Protein AF-A0A7W9C3V3-F1 (afdb_monomer)

Structure (mmCIF, N/CA/C/O backbone):
data_AF-A0A7W9C3V3-F1
#
_entry.id   AF-A0A7W9C3V3-F1
#
loop_
_atom_site.group_PDB
_atom_site.id
_atom_site.type_symbol
_atom_site.label_atom_id
_atom_site.label_alt_id
_atom_site.label_comp_id
_atom_site.label_asym_id
_atom_site.label_entity_id
_atom_site.label_seq_id
_atom_site.pdbx_PDB_ins_code
_atom_site.Cartn_x
_atom_site.Cartn_y
_atom_site.Cartn_z
_atom_site.occupancy
_atom_site.B_iso_or_equiv
_atom_site.auth_seq_id
_atom_site.auth_comp_id
_atom_site.auth_asym_id
_atom_site.auth_atom_id
_atom_site.pdbx_PDB_model_num
ATOM 1 N N . MET A 1 1 ? 2.857 8.207 9.743 1.00 80.19 1 MET A N 1
ATOM 2 C CA . MET A 1 1 ? 2.480 8.205 8.307 1.00 80.19 1 MET A CA 1
ATOM 3 C C . MET A 1 1 ? 0.961 8.125 8.217 1.00 80.19 1 MET A C 1
ATOM 5 O O . MET A 1 1 ? 0.384 7.505 9.095 1.00 80.19 1 MET A O 1
ATOM 9 N N . LYS A 1 2 ? 0.311 8.767 7.235 1.00 85.88 2 LYS A N 1
ATOM 10 C CA . LYS A 1 2 ? -1.153 8.674 7.065 1.00 85.88 2 LYS A CA 1
ATOM 11 C C . LYS A 1 2 ? -1.500 7.511 6.121 1.00 85.88 2 LYS A C 1
ATOM 13 O O . LYS A 1 2 ? -0.807 7.407 5.107 1.00 85.88 2 LYS A O 1
ATOM 18 N N . PRO A 1 3 ? -2.573 6.734 6.374 1.00 85.50 3 PRO A N 1
ATOM 19 C CA . PRO A 1 3 ? -3.036 5.678 5.464 1.00 85.50 3 PRO A CA 1
ATOM 20 C C . PRO A 1 3 ? -3.232 6.182 4.028 1.00 85.50 3 PRO A C 1
ATOM 22 O O . PRO A 1 3 ? -2.761 5.577 3.075 1.00 85.50 3 PRO A O 1
ATOM 25 N N . SER A 1 4 ? -3.787 7.387 3.867 1.00 86.88 4 SER A N 1
ATOM 26 C CA . SER A 1 4 ? -4.005 8.016 2.556 1.00 86.88 4 SER A CA 1
ATOM 27 C C . SER A 1 4 ? -2.734 8.332 1.758 1.00 86.88 4 SER A C 1
ATOM 29 O O . SER A 1 4 ? -2.814 8.578 0.561 1.00 86.88 4 SER A O 1
ATOM 31 N N . LYS A 1 5 ? -1.555 8.357 2.395 1.00 90.00 5 LYS A N 1
ATOM 32 C CA . LYS A 1 5 ? -0.262 8.581 1.723 1.00 90.00 5 LYS A CA 1
ATOM 33 C C . LYS A 1 5 ? 0.541 7.293 1.541 1.00 90.00 5 LYS A C 1
ATOM 35 O O . LYS A 1 5 ? 1.669 7.370 1.066 1.00 90.00 5 LYS A O 1
ATOM 40 N N . PHE A 1 6 ? 0.001 6.145 1.947 1.00 90.62 6 PHE A N 1
ATOM 41 C CA . PHE A 1 6 ? 0.727 4.880 1.956 1.00 90.62 6 PHE A CA 1
ATOM 42 C C . PHE A 1 6 ? 1.114 4.427 0.544 1.00 90.62 6 PHE A C 1
ATOM 44 O O . PHE A 1 6 ? 2.297 4.230 0.295 1.00 90.62 6 PHE A O 1
ATOM 51 N N . ILE A 1 7 ? 0.155 4.368 -0.387 1.00 88.25 7 ILE A N 1
ATOM 52 C CA . ILE A 1 7 ? 0.385 3.984 -1.793 1.00 88.25 7 ILE A CA 1
ATOM 53 C C . ILE A 1 7 ? 1.477 4.866 -2.408 1.00 88.25 7 ILE A C 1
ATOM 55 O O . ILE A 1 7 ? 2.547 4.381 -2.764 1.00 88.25 7 ILE A O 1
ATOM 59 N N . ALA A 1 8 ? 1.285 6.188 -2.377 1.00 89.56 8 ALA A N 1
ATOM 60 C CA . ALA A 1 8 ? 2.260 7.143 -2.902 1.00 89.56 8 ALA A CA 1
ATOM 61 C C . ALA A 1 8 ? 3.646 7.046 -2.228 1.00 89.56 8 ALA A C 1
ATOM 63 O O . ALA A 1 8 ? 4.662 7.390 -2.833 1.00 89.56 8 ALA A O 1
ATOM 64 N N . HIS A 1 9 ? 3.714 6.627 -0.961 1.00 91.12 9 HIS A N 1
ATOM 65 C CA . HIS A 1 9 ? 4.981 6.378 -0.277 1.00 91.12 9 HIS A CA 1
ATOM 66 C C . HIS A 1 9 ? 5.661 5.107 -0.797 1.00 91.12 9 HIS A C 1
ATOM 68 O O . HIS A 1 9 ? 6.862 5.144 -1.074 1.00 91.12 9 HIS A O 1
ATOM 74 N N . GLN A 1 10 ? 4.914 4.010 -0.950 1.00 88.25 10 GLN A N 1
ATOM 75 C CA . GLN A 1 10 ? 5.461 2.747 -1.445 1.00 88.25 10 GLN A CA 1
ATOM 76 C C . GLN A 1 10 ? 5.907 2.862 -2.896 1.00 88.25 10 GLN A C 1
ATOM 78 O O . GLN A 1 10 ? 7.024 2.460 -3.201 1.00 88.25 10 GLN A O 1
ATOM 83 N N . GLU A 1 11 ? 5.138 3.523 -3.758 1.00 89.00 11 GLU A N 1
ATOM 84 C CA . GLU A 1 11 ? 5.528 3.728 -5.156 1.00 89.00 11 GLU A CA 1
ATOM 85 C C . GLU A 1 11 ? 6.847 4.503 -5.279 1.00 89.00 11 GLU A C 1
ATOM 87 O O . GLU A 1 11 ? 7.742 4.137 -6.041 1.00 89.00 11 GLU A O 1
ATOM 92 N N . ARG A 1 12 ? 7.039 5.541 -4.449 1.00 89.62 12 ARG A N 1
ATOM 93 C CA . ARG A 1 12 ? 8.310 6.285 -4.387 1.00 89.62 12 ARG A CA 1
ATOM 94 C C . ARG A 1 12 ? 9.463 5.434 -3.863 1.00 89.62 12 ARG A C 1
ATOM 96 O O . ARG A 1 12 ? 10.586 5.566 -4.348 1.00 89.62 12 ARG A O 1
ATOM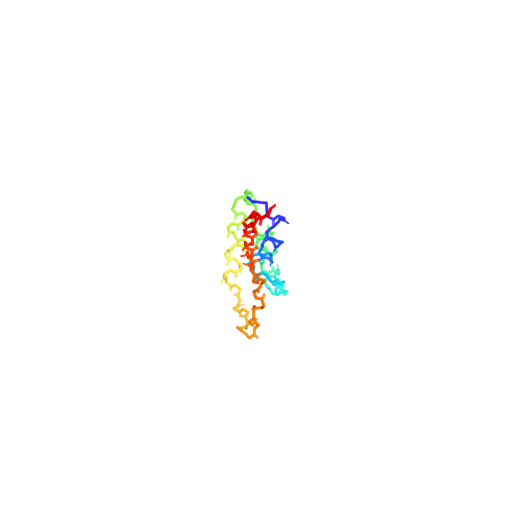 103 N N . ARG A 1 13 ? 9.209 4.598 -2.853 1.00 87.31 13 ARG A N 1
ATOM 104 C CA . ARG A 1 13 ? 10.218 3.721 -2.242 1.00 87.31 13 ARG A CA 1
ATOM 105 C C . ARG A 1 13 ? 10.646 2.611 -3.205 1.00 87.31 13 ARG A C 1
ATOM 107 O O . ARG A 1 13 ? 11.839 2.330 -3.315 1.00 87.31 13 ARG A O 1
ATOM 114 N N . LEU A 1 14 ? 9.682 2.014 -3.900 1.00 83.75 14 LEU A N 1
ATOM 115 C CA . LEU A 1 14 ? 9.877 0.939 -4.870 1.00 83.75 14 LEU A CA 1
ATOM 116 C C . LEU A 1 14 ? 10.349 1.461 -6.233 1.00 83.75 14 LEU A C 1
ATOM 118 O O . LEU A 1 14 ? 10.962 0.707 -6.984 1.00 83.75 14 LEU A O 1
ATOM 122 N N . LYS A 1 15 ? 10.143 2.756 -6.516 1.00 87.88 15 LYS A N 1
ATOM 123 C CA . LYS A 1 15 ? 10.395 3.404 -7.817 1.00 87.88 15 LYS A CA 1
ATOM 124 C C . LYS A 1 15 ? 9.609 2.757 -8.963 1.00 87.88 15 LYS A C 1
ATOM 126 O O . LYS A 1 15 ? 10.052 2.791 -10.106 1.00 87.88 15 LYS A O 1
ATOM 131 N N . ARG A 1 16 ? 8.454 2.180 -8.643 1.00 87.00 16 ARG A N 1
ATOM 132 C CA . ARG A 1 16 ? 7.481 1.626 -9.586 1.00 87.00 16 ARG A CA 1
ATOM 133 C C . ARG A 1 16 ? 6.076 1.881 -9.059 1.00 87.00 16 ARG A C 1
ATOM 135 O O . ARG A 1 16 ? 5.911 2.066 -7.854 1.00 87.00 16 ARG A O 1
ATOM 142 N N . ALA A 1 17 ? 5.095 1.870 -9.952 1.00 87.00 17 ALA A N 1
ATOM 143 C CA . ALA A 1 17 ? 3.702 1.789 -9.539 1.00 87.00 17 ALA A CA 1
ATOM 144 C C . ALA A 1 17 ? 3.452 0.437 -8.849 1.00 87.00 17 ALA A C 1
ATOM 146 O O . ALA A 1 17 ? 4.075 -0.573 -9.207 1.00 87.00 17 ALA A O 1
ATOM 147 N N . LEU A 1 18 ? 2.577 0.442 -7.846 1.00 85.19 18 LEU A N 1
ATOM 148 C CA . LEU A 1 18 ? 2.016 -0.799 -7.318 1.00 85.19 18 LEU A CA 1
ATOM 149 C C . LEU A 1 18 ? 1.136 -1.429 -8.404 1.00 85.19 18 LEU A C 1
ATOM 151 O O . LEU A 1 18 ? 0.499 -0.697 -9.167 1.00 85.19 18 LEU A O 1
ATOM 155 N N . SER A 1 19 ? 1.128 -2.758 -8.496 1.00 87.06 19 SER A N 1
ATOM 156 C CA . SER A 1 19 ? 0.183 -3.459 -9.366 1.00 87.06 19 SER A CA 1
ATOM 157 C C . SER A 1 19 ? -1.247 -3.233 -8.879 1.00 87.06 19 SER A C 1
ATOM 159 O O . SER A 1 19 ? -1.469 -2.825 -7.735 1.00 87.06 19 SER A O 1
ATOM 161 N N . ASP A 1 20 ? -2.223 -3.489 -9.746 1.00 87.06 20 ASP A N 1
ATOM 162 C CA . ASP A 1 20 ? -3.629 -3.367 -9.363 1.00 87.06 20 ASP A CA 1
ATOM 163 C C . ASP A 1 20 ? -3.967 -4.332 -8.208 1.00 87.06 20 ASP A C 1
ATOM 165 O O . ASP A 1 20 ? -4.583 -3.902 -7.238 1.00 87.06 20 ASP A O 1
ATOM 169 N N . ASP A 1 21 ? -3.413 -5.553 -8.206 1.00 85.00 21 ASP A N 1
ATOM 170 C CA . ASP A 1 21 ? -3.562 -6.513 -7.097 1.00 85.00 21 ASP A CA 1
ATOM 171 C C . ASP A 1 21 ? -2.978 -5.988 -5.769 1.00 85.00 21 ASP A C 1
ATOM 173 O O . ASP A 1 21 ? -3.604 -6.093 -4.712 1.00 85.00 21 ASP A O 1
ATOM 177 N N . GLU A 1 22 ? -1.781 -5.386 -5.801 1.00 86.44 22 GLU A N 1
ATOM 178 C CA . GLU A 1 22 ? -1.153 -4.788 -4.613 1.00 86.44 22 GLU A CA 1
ATOM 179 C C . GLU A 1 22 ? -1.963 -3.590 -4.096 1.00 86.44 22 GLU A C 1
ATOM 181 O O . GLU A 1 22 ? -2.060 -3.366 -2.886 1.00 86.44 22 GLU A O 1
ATOM 186 N N . ARG A 1 23 ? -2.528 -2.788 -5.007 1.00 87.75 23 ARG A N 1
ATOM 187 C CA . ARG A 1 23 ? -3.360 -1.632 -4.654 1.00 87.75 23 ARG A CA 1
ATOM 188 C C 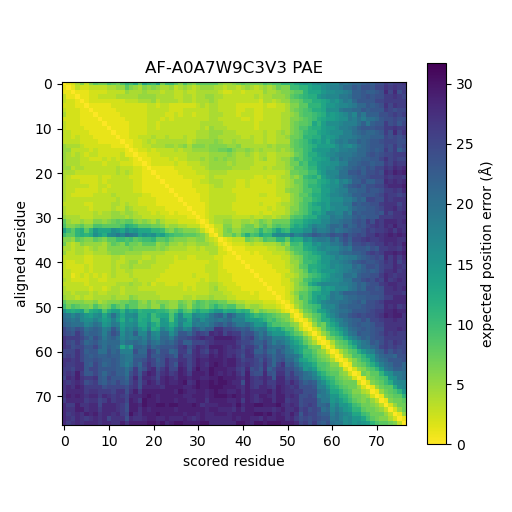. ARG A 1 23 ? -4.666 -2.073 -4.016 1.00 87.75 23 ARG A C 1
ATOM 190 O O . ARG A 1 23 ? -4.993 -1.533 -2.960 1.00 87.75 23 ARG A O 1
ATOM 197 N N . ASP A 1 24 ? -5.337 -3.058 -4.598 1.00 89.50 24 ASP A N 1
ATOM 198 C CA . ASP A 1 24 ? -6.587 -3.604 -4.077 1.00 89.50 24 ASP A CA 1
ATOM 199 C C . ASP A 1 24 ? -6.373 -4.231 -2.696 1.00 89.50 24 ASP A C 1
ATOM 201 O O . ASP A 1 24 ? -7.114 -3.924 -1.764 1.00 89.50 24 ASP A O 1
ATOM 205 N N . ALA A 1 25 ? -5.301 -5.006 -2.495 1.00 88.12 25 ALA A N 1
ATOM 206 C CA . ALA A 1 25 ? -4.976 -5.576 -1.183 1.00 88.12 25 ALA A CA 1
ATOM 207 C C . ALA A 1 25 ? -4.762 -4.489 -0.109 1.00 88.12 25 ALA A C 1
ATOM 209 O O . ALA A 1 25 ? -5.244 -4.589 1.024 1.00 88.12 25 ALA A O 1
ATOM 210 N N 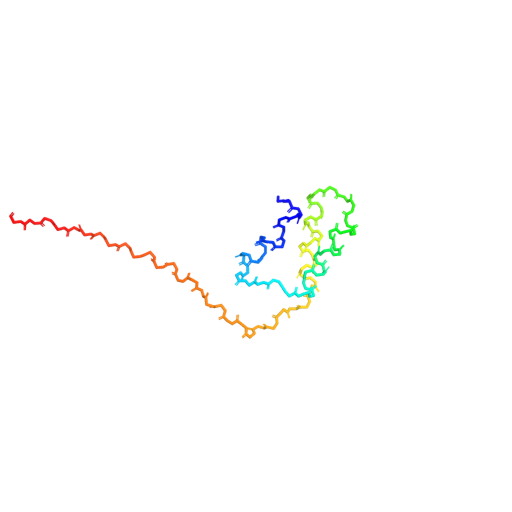. VAL A 1 26 ? -4.050 -3.417 -0.464 1.00 89.44 26 VAL A N 1
ATOM 211 C CA . VAL A 1 26 ? -3.777 -2.283 0.427 1.00 89.44 26 VAL A CA 1
ATOM 212 C C . VAL A 1 26 ? -5.036 -1.451 0.705 1.00 89.44 26 VAL A C 1
ATOM 214 O O . VAL A 1 26 ? -5.195 -0.939 1.819 1.00 89.44 26 VAL A O 1
ATOM 217 N N . GLU A 1 27 ? -5.916 -1.288 -0.282 1.00 89.50 27 GLU A N 1
ATOM 218 C CA . GLU A 1 27 ? -7.188 -0.577 -0.145 1.00 89.50 27 GLU A CA 1
ATOM 219 C C . GLU A 1 27 ? -8.175 -1.375 0.714 1.00 89.50 27 GLU A C 1
ATOM 221 O O . GLU A 1 27 ? -8.695 -0.833 1.691 1.00 89.50 27 GLU A O 1
ATOM 226 N N . GLN A 1 28 ? -8.290 -2.684 0.483 1.00 88.56 28 GLN A N 1
ATOM 227 C CA . GLN A 1 28 ? -9.081 -3.593 1.311 1.00 88.56 28 GLN A CA 1
ATOM 228 C C . GLN A 1 28 ? -8.618 -3.568 2.774 1.00 88.56 28 GLN A C 1
ATOM 230 O O . GLN A 1 28 ? -9.424 -3.401 3.685 1.00 88.56 28 GLN A O 1
ATOM 235 N N . ALA A 1 29 ? -7.306 -3.636 3.023 1.00 88.75 29 ALA A N 1
ATOM 236 C CA . ALA A 1 29 ? -6.759 -3.564 4.380 1.00 88.75 29 ALA A CA 1
ATOM 237 C C . ALA A 1 29 ? -7.059 -2.228 5.077 1.00 88.75 29 ALA A C 1
ATOM 239 O O . ALA A 1 29 ? -7.174 -2.163 6.306 1.00 88.75 29 ALA A O 1
ATOM 240 N N . ARG A 1 30 ? -7.172 -1.143 4.304 1.00 88.19 30 ARG A N 1
ATOM 241 C CA . ARG A 1 30 ? -7.543 0.174 4.823 1.00 88.19 30 ARG A CA 1
ATOM 242 C C . ARG A 1 30 ? -9.021 0.234 5.208 1.00 88.19 30 ARG A C 1
ATOM 244 O O . ARG A 1 30 ? -9.325 0.907 6.191 1.00 88.19 30 ARG A O 1
ATOM 251 N N . GLU A 1 31 ? -9.901 -0.420 4.458 1.00 87.19 31 GLU A N 1
ATOM 252 C CA . GLU A 1 31 ? -11.338 -0.490 4.751 1.00 87.19 31 GLU A CA 1
ATOM 253 C C . GLU A 1 31 ? -11.652 -1.437 5.915 1.00 87.19 31 GLU A C 1
ATOM 255 O O . GLU A 1 31 ? -12.409 -1.068 6.814 1.00 87.19 31 GLU A O 1
ATOM 260 N N . ASP A 1 32 ? -11.001 -2.602 5.963 1.00 84.88 32 ASP A N 1
ATOM 261 C CA . ASP A 1 32 ? -11.165 -3.593 7.035 1.00 84.88 32 ASP A CA 1
ATOM 262 C C . ASP A 1 32 ? -10.681 -3.069 8.396 1.00 84.88 32 ASP A C 1
ATOM 264 O O . ASP A 1 32 ? -11.187 -3.451 9.458 1.00 84.88 32 ASP A O 1
ATOM 268 N N . THR A 1 33 ? -9.694 -2.168 8.394 1.00 79.88 33 THR A N 1
ATOM 269 C CA . THR A 1 33 ? -9.124 -1.648 9.636 1.00 79.88 33 THR A CA 1
ATOM 270 C C . THR A 1 33 ? -9.901 -0.439 10.150 1.00 79.88 33 THR A C 1
ATOM 272 O O . THR A 1 33 ? -9.619 0.708 9.807 1.00 79.88 33 THR A O 1
ATOM 275 N N . THR A 1 34 ? -10.821 -0.692 11.078 1.00 71.56 34 THR A N 1
ATOM 276 C CA . THR A 1 34 ? -11.584 0.345 11.803 1.00 71.56 34 THR A CA 1
ATOM 277 C C . THR A 1 34 ? -10.816 0.983 12.970 1.00 71.56 34 THR A C 1
ATOM 279 O O . THR A 1 34 ? -11.271 1.960 13.569 1.00 71.56 34 THR A O 1
ATOM 282 N N . THR A 1 35 ? -9.636 0.455 13.303 1.00 67.25 35 THR A N 1
ATOM 283 C CA . THR A 1 35 ? -8.769 0.963 14.374 1.00 67.25 35 THR A CA 1
ATOM 284 C C . THR A 1 35 ? -7.933 2.163 13.913 1.00 67.25 35 THR A C 1
ATOM 286 O O . THR A 1 35 ? -7.785 2.419 12.721 1.00 67.25 35 THR A O 1
ATOM 289 N N . GLY A 1 36 ? -7.392 2.938 14.862 1.00 83.00 36 GLY A N 1
ATOM 290 C CA . GLY A 1 36 ? -6.703 4.208 14.598 1.00 83.00 36 GLY A CA 1
ATOM 291 C C . GLY A 1 36 ? -5.585 4.149 13.541 1.00 83.00 36 GLY A C 1
ATOM 292 O O . GLY A 1 36 ? -5.046 3.095 13.217 1.00 83.00 36 GLY A O 1
ATOM 293 N N . GLN A 1 37 ? -5.176 5.325 13.044 1.00 83.94 37 GLN A N 1
ATOM 294 C CA . GLN A 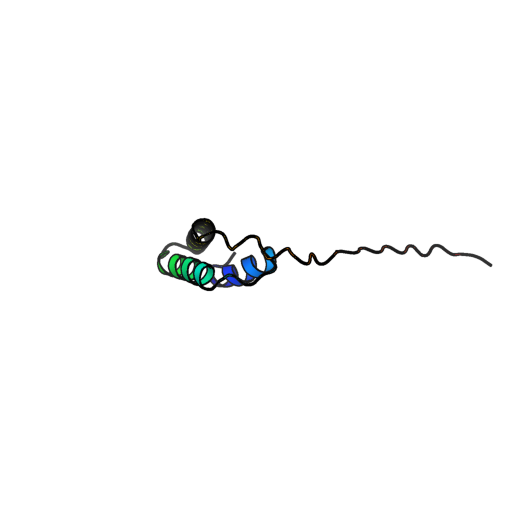1 37 ? -4.312 5.478 11.855 1.00 83.94 37 GLN A CA 1
ATOM 295 C C . GLN A 1 37 ? -3.036 4.618 11.842 1.00 83.94 37 GLN A C 1
ATOM 297 O O . GLN A 1 37 ? -2.582 4.218 10.771 1.00 83.94 37 GLN A O 1
ATOM 302 N N . SER A 1 38 ? -2.425 4.370 13.002 1.00 85.75 38 SER A N 1
ATOM 303 C CA . SER A 1 38 ? -1.204 3.562 13.111 1.00 85.75 38 SER A CA 1
ATOM 304 C C . SER A 1 38 ? -1.447 2.084 12.811 1.00 85.75 38 SER A C 1
ATOM 306 O O . SER A 1 38 ? -0.608 1.452 12.171 1.00 85.75 38 SER A O 1
ATOM 308 N N . ASP A 1 39 ? -2.581 1.543 13.247 1.00 87.31 39 ASP A N 1
ATOM 309 C CA . ASP A 1 39 ? -2.919 0.136 13.045 1.00 87.31 39 ASP A CA 1
ATOM 310 C C . ASP A 1 39 ? -3.388 -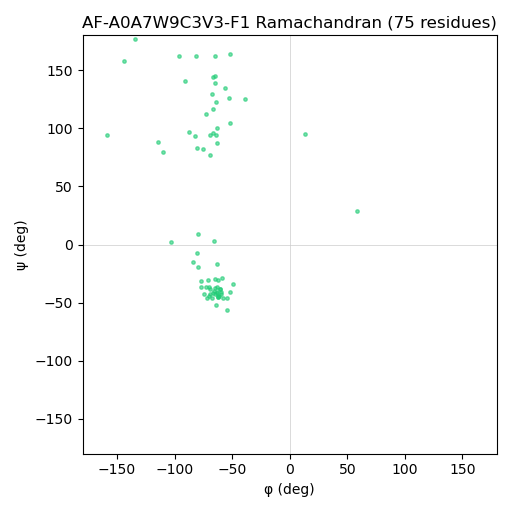0.105 11.611 1.00 87.31 39 ASP A C 1
ATOM 312 O O . ASP A 1 39 ? -2.950 -1.074 10.996 1.00 87.31 39 ASP A O 1
ATOM 316 N N . THR A 1 40 ? -4.122 0.847 11.020 1.00 88.50 40 THR A N 1
ATOM 317 C CA . THR A 1 40 ? -4.431 0.842 9.580 1.00 88.50 40 THR A CA 1
ATOM 318 C C . THR A 1 40 ? -3.156 0.751 8.747 1.00 88.50 40 THR A C 1
ATOM 320 O O . THR A 1 40 ? -3.055 -0.066 7.842 1.00 88.50 40 THR A O 1
ATOM 323 N N . VAL A 1 41 ? -2.130 1.547 9.075 1.00 88.38 41 VAL A N 1
ATOM 324 C CA . VAL A 1 41 ? -0.853 1.493 8.350 1.00 88.38 41 VAL A CA 1
ATOM 325 C C . VAL A 1 41 ? -0.179 0.127 8.503 1.00 88.38 41 VAL A C 1
ATOM 327 O O . VAL A 1 41 ? 0.349 -0.379 7.519 1.00 88.38 41 VAL A O 1
ATOM 330 N N . LYS A 1 42 ? -0.191 -0.488 9.694 1.00 88.38 42 LYS A N 1
ATOM 331 C CA . LYS A 1 42 ? 0.372 -1.838 9.892 1.00 88.38 42 LYS A CA 1
ATOM 332 C C . LYS A 1 42 ? -0.370 -2.896 9.074 1.00 88.38 42 LYS A C 1
ATOM 334 O O . LYS A 1 42 ? 0.284 -3.754 8.491 1.00 88.38 42 LYS A O 1
ATOM 339 N N . ALA A 1 43 ? -1.698 -2.821 9.013 1.00 88.62 43 ALA A N 1
ATOM 340 C CA . ALA A 1 43 ? -2.507 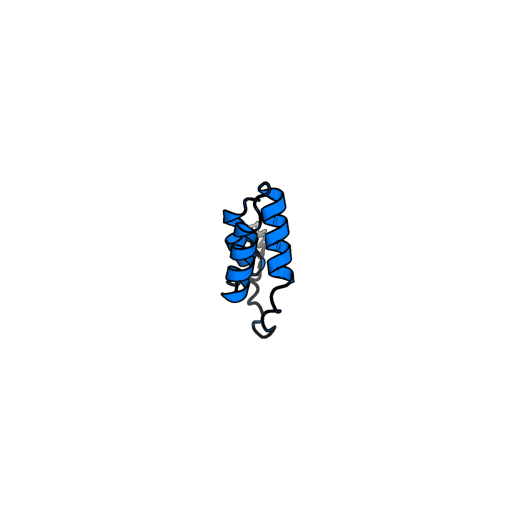-3.724 8.200 1.00 88.62 43 ALA A CA 1
ATOM 341 C C . ALA A 1 43 ? -2.179 -3.576 6.707 1.00 88.62 43 ALA A C 1
ATOM 343 O O . ALA A 1 43 ? -1.924 -4.572 6.040 1.00 88.62 43 ALA A O 1
ATOM 344 N N . MET A 1 44 ? -2.061 -2.339 6.213 1.00 89.12 44 MET A N 1
ATOM 345 C CA . MET A 1 44 ? -1.648 -2.052 4.832 1.00 89.12 44 MET A CA 1
ATOM 346 C C . MET A 1 44 ? -0.241 -2.584 4.512 1.00 89.12 44 MET A C 1
ATOM 348 O O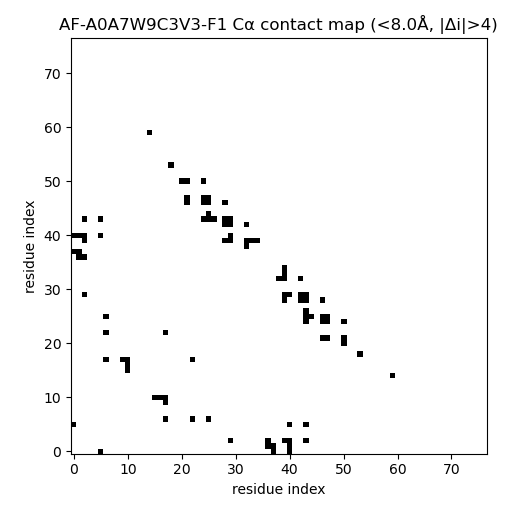 . MET A 1 44 ? -0.010 -3.085 3.417 1.00 89.12 44 MET A O 1
ATOM 352 N N . TRP A 1 45 ? 0.705 -2.503 5.457 1.00 89.00 45 TRP A N 1
ATOM 353 C CA . TRP A 1 45 ? 2.030 -3.123 5.305 1.00 89.00 45 TRP A CA 1
ATOM 354 C C . TRP A 1 45 ? 1.943 -4.640 5.183 1.00 89.00 45 TRP A C 1
ATOM 356 O O . TRP A 1 45 ? 2.604 -5.204 4.321 1.00 89.00 45 TRP A O 1
ATOM 366 N N . LYS A 1 46 ? 1.136 -5.282 6.033 1.00 88.12 46 LYS A N 1
ATOM 367 C CA . LYS A 1 46 ? 0.950 -6.733 6.004 1.00 88.12 46 LYS A CA 1
ATOM 368 C C . LYS A 1 46 ? 0.290 -7.188 4.702 1.00 88.12 46 LYS A C 1
ATOM 370 O O . LYS A 1 46 ? 0.740 -8.162 4.126 1.00 88.12 46 LYS A O 1
ATOM 375 N N . ALA A 1 47 ? -0.723 -6.469 4.223 1.00 87.88 47 ALA A N 1
ATOM 376 C CA . ALA A 1 47 ? -1.403 -6.795 2.972 1.00 87.88 47 ALA A CA 1
ATOM 377 C C . ALA A 1 47 ? -0.477 -6.699 1.753 1.00 87.88 47 ALA A C 1
ATOM 379 O O . ALA A 1 47 ? -0.568 -7.518 0.851 1.00 87.88 47 ALA A O 1
ATOM 380 N N . LEU A 1 48 ? 0.445 -5.731 1.749 1.00 85.19 48 LEU A N 1
ATOM 381 C CA . LEU A 1 48 ? 1.447 -5.616 0.691 1.00 85.19 48 LEU A CA 1
ATOM 382 C C . LEU A 1 48 ? 2.509 -6.731 0.748 1.00 85.19 48 LEU A C 1
ATOM 384 O O . LEU A 1 48 ? 3.056 -7.088 -0.284 1.00 85.19 48 LEU A O 1
ATOM 388 N N . ASP A 1 49 ? 2.817 -7.244 1.941 1.00 83.88 49 ASP A N 1
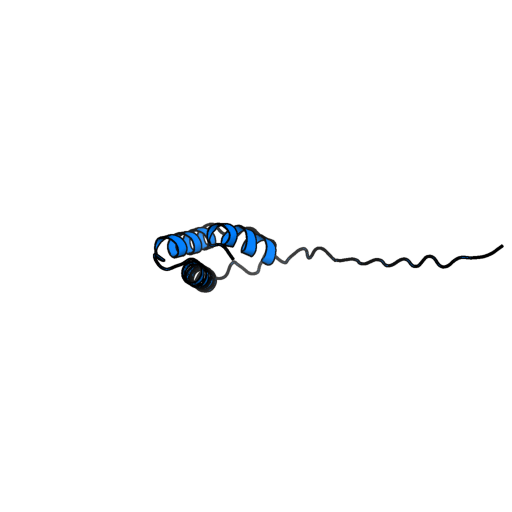ATOM 389 C CA . ASP A 1 49 ? 3.760 -8.357 2.147 1.00 83.88 49 ASP A CA 1
ATOM 390 C C . ASP A 1 49 ? 3.138 -9.720 1.787 1.00 83.88 49 ASP A C 1
ATOM 392 O O . ASP A 1 49 ? 3.835 -10.613 1.322 1.00 83.88 49 ASP A O 1
ATOM 396 N N . ASP A 1 50 ? 1.823 -9.858 1.983 1.00 79.94 50 ASP A N 1
ATOM 397 C CA . ASP A 1 50 ? 1.034 -11.058 1.658 1.00 79.94 50 ASP A CA 1
ATOM 398 C C . ASP A 1 50 ? 0.588 -11.090 0.181 1.00 79.94 50 ASP A C 1
ATOM 400 O O . ASP A 1 50 ? 0.170 -12.130 -0.329 1.00 79.94 50 ASP A O 1
ATOM 404 N N . ALA A 1 51 ? 0.671 -9.951 -0.520 1.00 75.69 51 ALA A N 1
ATOM 405 C CA . ALA A 1 51 ? 0.408 -9.874 -1.951 1.00 75.69 51 ALA A CA 1
ATOM 406 C C . ALA A 1 51 ? 1.458 -10.698 -2.727 1.00 75.69 51 ALA A C 1
ATOM 408 O O . ALA A 1 51 ? 2.642 -10.664 -2.380 1.00 75.69 51 ALA A O 1
ATOM 409 N N . PRO A 1 52 ? 1.054 -11.442 -3.775 1.00 65.62 52 PRO A N 1
ATOM 410 C CA . PRO A 1 52 ? 1.974 -12.277 -4.543 1.00 65.62 52 PRO A CA 1
ATOM 411 C C . PRO A 1 52 ? 3.138 -11.441 -5.090 1.00 65.62 52 PRO A C 1
ATOM 413 O O . PRO A 1 52 ? 2.921 -10.343 -5.608 1.00 65.62 52 PRO A O 1
ATOM 416 N N . GLU A 1 53 ? 4.371 -11.956 -4.954 1.00 58.03 53 GLU A N 1
ATOM 417 C CA . GLU A 1 53 ? 5.578 -11.240 -5.376 1.00 58.03 53 GLU A CA 1
ATOM 418 C C . GLU A 1 53 ? 5.433 -10.782 -6.837 1.00 58.03 53 GLU A C 1
ATOM 420 O O . GLU A 1 53 ? 5.163 -11.601 -7.720 1.00 58.03 53 GLU A O 1
ATOM 425 N N . PRO A 1 54 ? 5.623 -9.485 -7.117 1.00 56.25 54 PRO A N 1
ATOM 426 C CA . PRO A 1 54 ? 5.644 -9.003 -8.481 1.00 56.25 54 PRO A CA 1
ATOM 427 C C . PRO A 1 54 ? 6.884 -9.570 -9.163 1.00 56.25 54 PRO A C 1
ATOM 429 O O . PRO A 1 54 ? 7.993 -9.463 -8.634 1.00 56.25 54 PRO A O 1
ATOM 432 N N . ASP A 1 55 ? 6.660 -10.159 -10.335 1.00 52.78 55 ASP A N 1
ATOM 433 C CA . ASP A 1 55 ? 7.660 -10.819 -11.169 1.00 52.78 55 ASP A CA 1
ATOM 434 C C . ASP A 1 55 ? 9.004 -10.052 -11.165 1.00 52.78 55 ASP A C 1
ATOM 436 O O . ASP A 1 55 ? 9.030 -8.847 -11.458 1.00 52.78 55 ASP A O 1
ATOM 440 N N . PRO A 1 56 ? 10.141 -10.696 -10.831 1.00 53.03 56 PRO A N 1
ATOM 441 C CA . PRO A 1 56 ? 11.441 -10.032 -10.692 1.00 53.03 56 PRO A CA 1
ATOM 442 C C . PRO A 1 56 ? 12.017 -9.458 -12.004 1.00 53.03 56 PRO A C 1
ATOM 444 O O . PRO A 1 56 ? 13.122 -8.910 -12.000 1.00 53.03 56 PRO A O 1
ATOM 447 N N . GLU A 1 57 ? 11.293 -9.536 -13.124 1.00 49.19 57 GLU A N 1
ATOM 448 C CA . GLU A 1 57 ? 11.776 -9.203 -14.468 1.00 49.19 57 GLU A CA 1
ATOM 449 C C . GLU A 1 57 ? 11.817 -7.704 -14.820 1.00 49.19 57 GLU A C 1
ATOM 451 O O . GLU A 1 57 ? 12.131 -7.350 -15.955 1.00 49.19 57 GLU A O 1
ATOM 456 N N . ASN A 1 58 ? 11.594 -6.789 -13.868 1.00 45.28 58 ASN A N 1
ATOM 457 C CA . ASN A 1 58 ? 11.787 -5.353 -14.109 1.00 45.28 58 ASN A CA 1
ATOM 458 C C . ASN A 1 58 ? 13.004 -4.792 -13.340 1.00 45.28 58 ASN A C 1
ATOM 460 O O . ASN A 1 58 ? 12.860 -4.180 -12.269 1.00 45.28 58 ASN A O 1
ATOM 464 N N . PRO A 1 59 ? 14.239 -5.002 -13.840 1.00 45.09 59 PRO A N 1
ATOM 465 C CA . PRO A 1 59 ? 15.442 -4.465 -13.230 1.00 45.09 59 PRO A CA 1
ATOM 466 C C . PRO A 1 59 ? 15.478 -2.941 -13.389 1.00 45.09 59 PRO A C 1
ATOM 468 O O . PRO A 1 59 ? 15.977 -2.402 -14.367 1.00 45.09 59 PRO A O 1
ATOM 471 N N . ARG A 1 60 ? 14.987 -2.250 -12.356 1.00 50.03 60 ARG A N 1
ATOM 472 C CA . ARG A 1 60 ? 15.508 -0.988 -11.802 1.00 50.03 60 ARG A CA 1
ATOM 473 C C . ARG A 1 60 ? 16.547 -0.275 -12.685 1.00 50.03 60 ARG A C 1
ATOM 475 O O . ARG A 1 60 ? 17.753 -0.443 -12.472 1.00 50.03 60 ARG A O 1
ATOM 482 N N . GLU A 1 61 ? 16.117 0.683 -13.498 1.00 42.66 61 GLU A N 1
ATOM 483 C CA . GLU A 1 61 ? 16.981 1.828 -13.784 1.00 42.66 61 GLU A CA 1
ATOM 484 C C . GLU A 1 61 ? 17.148 2.619 -12.479 1.00 42.66 61 GLU A C 1
ATOM 486 O O . GLU A 1 61 ? 16.299 3.395 -12.038 1.00 42.66 61 GLU A O 1
ATOM 491 N N . LYS A 1 62 ? 18.243 2.354 -11.763 1.00 48.69 62 LYS A N 1
ATOM 492 C CA . LYS A 1 62 ? 18.638 3.165 -10.612 1.00 48.69 62 LYS A CA 1
ATOM 493 C C . LYS A 1 62 ? 18.963 4.566 -11.150 1.00 48.69 62 LYS A C 1
ATOM 495 O O . LYS A 1 62 ? 19.897 4.666 -11.942 1.00 48.69 62 LYS A O 1
ATOM 500 N N . PRO A 1 63 ? 18.328 5.661 -10.685 1.00 45.88 63 PRO A N 1
ATOM 501 C CA . PRO A 1 63 ? 18.907 6.982 -10.870 1.00 45.88 63 PRO A CA 1
ATOM 502 C C . PRO A 1 63 ? 20.226 7.005 -10.100 1.00 45.88 63 PRO A C 1
ATOM 504 O O . PRO A 1 63 ? 20.257 7.091 -8.864 1.00 45.88 63 PRO A O 1
ATOM 507 N N . SER A 1 64 ? 21.303 6.827 -10.862 1.00 47.34 64 SER A N 1
ATOM 508 C CA . SER A 1 64 ? 22.682 7.001 -10.453 1.00 47.34 64 SER A CA 1
ATOM 509 C C . SER A 1 64 ? 22.778 8.387 -9.830 1.00 47.34 64 SER A C 1
ATOM 511 O O . SER A 1 64 ? 22.699 9.400 -10.521 1.00 47.34 64 SER A O 1
ATOM 513 N N . HIS A 1 65 ? 22.856 8.447 -8.499 1.00 53.56 65 HIS A N 1
ATOM 514 C CA . HIS A 1 65 ? 23.220 9.667 -7.792 1.00 53.56 65 HIS A CA 1
ATOM 515 C C . HIS A 1 65 ? 24.695 9.922 -8.086 1.00 53.56 65 HIS A C 1
ATOM 517 O O . HIS A 1 65 ? 25.572 9.635 -7.273 1.00 53.56 65 HIS A O 1
ATOM 523 N N . GLN A 1 66 ? 24.972 10.433 -9.282 1.00 48.69 66 GLN A N 1
ATOM 524 C CA . GLN A 1 66 ? 26.283 10.920 -9.647 1.00 48.69 66 GLN A CA 1
ATOM 525 C C . GLN A 1 66 ? 26.465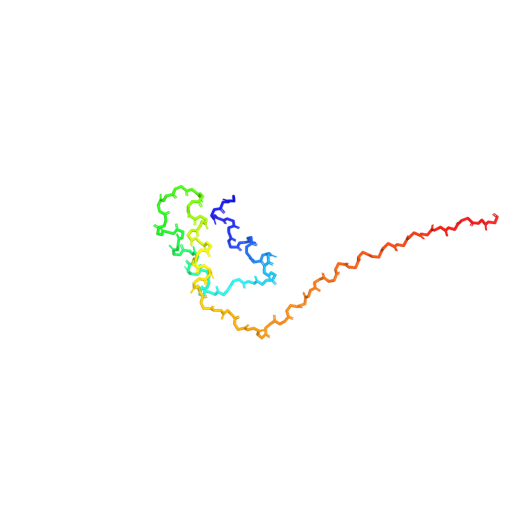 12.274 -8.954 1.00 48.69 66 GLN A C 1
ATOM 527 O O . GLN A 1 66 ? 26.235 13.340 -9.516 1.00 48.69 66 GLN A O 1
ATOM 532 N N . ARG A 1 67 ? 26.858 12.230 -7.676 1.00 56.78 67 ARG A N 1
ATOM 533 C CA . ARG A 1 67 ? 27.583 13.339 -7.056 1.00 56.78 67 ARG A CA 1
ATOM 534 C C . ARG A 1 67 ? 28.909 13.472 -7.807 1.00 56.78 67 ARG A C 1
ATOM 536 O O . ARG A 1 67 ? 29.901 12.877 -7.402 1.00 56.78 67 ARG A O 1
ATOM 543 N N . GLN A 1 68 ? 28.937 14.235 -8.897 1.00 55.34 68 GLN A N 1
ATOM 544 C CA . GLN A 1 68 ? 30.197 14.782 -9.389 1.00 55.34 68 GLN A CA 1
ATOM 545 C C . GLN A 1 68 ? 30.502 16.037 -8.580 1.00 55.34 68 GLN A C 1
ATOM 547 O O . GLN A 1 68 ? 30.031 17.134 -8.867 1.00 55.34 68 GLN A O 1
ATOM 552 N N . GLY A 1 69 ? 31.275 15.848 -7.512 1.00 50.84 69 GLY A N 1
ATOM 553 C CA . GLY A 1 69 ? 32.083 16.931 -6.983 1.00 50.84 69 GLY A CA 1
ATOM 554 C C . GLY A 1 69 ? 33.151 17.273 -8.016 1.00 50.84 69 GLY A C 1
ATOM 555 O O . GLY A 1 69 ? 34.005 16.445 -8.312 1.00 50.84 69 GLY A O 1
ATOM 556 N N . ALA A 1 70 ? 33.113 18.491 -8.542 1.00 53.81 70 ALA A N 1
ATOM 557 C CA . ALA A 1 70 ? 34.245 19.094 -9.226 1.00 53.81 70 ALA A CA 1
ATOM 558 C C . ALA A 1 70 ? 34.701 20.298 -8.396 1.00 53.81 70 ALA A C 1
ATOM 560 O O . ALA A 1 70 ? 34.247 21.427 -8.563 1.00 53.81 70 ALA A O 1
ATOM 561 N N . VAL A 1 71 ? 35.590 20.024 -7.441 1.00 58.50 71 VAL A N 1
ATOM 562 C CA . VAL A 1 71 ? 36.464 21.027 -6.830 1.00 58.50 71 VAL A CA 1
ATOM 563 C C . VAL A 1 71 ? 37.398 21.557 -7.917 1.00 58.50 71 VAL A C 1
ATOM 565 O O . VAL A 1 71 ? 38.448 20.978 -8.179 1.00 58.50 71 VAL A O 1
ATOM 568 N N . ALA A 1 72 ? 37.031 22.666 -8.552 1.00 54.38 72 ALA A N 1
ATOM 569 C CA . ALA A 1 72 ? 37.959 23.430 -9.377 1.00 54.38 72 ALA A CA 1
ATOM 570 C C . ALA A 1 72 ? 38.829 24.311 -8.463 1.00 54.38 72 ALA A C 1
ATOM 572 O O . ALA A 1 72 ? 38.550 25.485 -8.225 1.00 54.38 72 ALA A O 1
ATOM 573 N N . ARG A 1 73 ? 39.895 23.719 -7.915 1.00 53.16 73 ARG A N 1
ATOM 574 C CA . ARG A 1 73 ? 41.084 24.475 -7.505 1.00 53.16 73 ARG A CA 1
ATOM 575 C C . ARG A 1 73 ? 41.828 24.890 -8.775 1.00 53.16 73 ARG A C 1
ATOM 577 O O . ARG A 1 73 ? 42.396 24.024 -9.427 1.00 53.16 73 ARG A O 1
ATOM 584 N N . ALA A 1 74 ? 41.872 26.185 -9.081 1.00 48.12 74 ALA A N 1
ATOM 585 C CA . ALA A 1 74 ? 42.897 26.767 -9.953 1.00 48.12 74 ALA A CA 1
ATOM 586 C C . ALA A 1 74 ? 43.027 28.289 -9.722 1.00 48.12 74 ALA A C 1
ATOM 588 O O . ALA A 1 74 ? 42.307 29.096 -10.296 1.00 48.12 74 ALA A O 1
ATOM 589 N N . ARG A 1 75 ? 43.964 28.669 -8.849 1.00 54.88 75 ARG A N 1
ATOM 590 C CA . ARG A 1 75 ? 44.892 29.805 -9.053 1.00 54.88 75 ARG A CA 1
ATOM 591 C C . ARG A 1 75 ? 46.195 29.189 -9.611 1.00 54.88 75 ARG A C 1
ATOM 593 O O . ARG A 1 75 ? 46.380 28.002 -9.323 1.00 54.88 75 ARG A O 1
ATOM 600 N N . PRO A 1 76 ? 47.149 29.903 -10.247 1.00 56.88 76 PRO A N 1
ATOM 601 C CA . PRO A 1 76 ? 47.248 31.341 -10.566 1.00 56.88 76 PRO A CA 1
ATOM 602 C C . PRO A 1 76 ? 47.702 31.629 -12.027 1.00 56.88 76 PRO A C 1
ATOM 604 O O . PRO A 1 76 ? 48.065 30.704 -12.746 1.00 56.88 76 PRO A O 1
ATOM 607 N N . LEU A 1 77 ? 47.757 32.909 -12.415 1.00 46.78 77 LEU A N 1
ATOM 608 C CA . LEU A 1 77 ? 48.892 33.561 -13.096 1.00 46.78 77 LEU A CA 1
ATOM 609 C C . LEU A 1 77 ? 48.929 35.026 -12.640 1.00 46.78 77 LEU A C 1
ATOM 611 O O . LEU A 1 77 ? 47.827 35.602 -12.484 1.00 46.78 77 LEU A O 1
#

pLDDT: mean 74.59, std 16.82, range [42.66, 91.12]

Mean predicted aligned error: 12.74 Å

Nearest PDB structures (foldseek):
  6skg-assembly1_Bm  TM=3.615E-01  e=9.101E+00  Thermococcus kodakarensis

Foldseek 3Di:
DFLVCLQVVVCVVVVHHDDPQLVVLLVVLLVPDPDDRVVSSVSSVVSNVVGPDDDPPDDDPDPPPPPPDDPPDDDDD

Sequence (77 aa):
MKPSKFIAHQERRLKRALSDDERDAVEQAREDTTTGQSDTVKAMWKALDDAPEPDPENPREKPSHQRQGAVARARPL

Organism: NCBI:txid74316

Secondary structure (DSSP, 8-state):
--GGGHHHHHHHHHTSPPPHHHHHHHHHHHHH--S-HHHHHHHHHHHHHHSPPP-TT--------------------

Solvent-accessible surface area (backbone atoms only — not comparable to full-atom values): 4938 Å² total; per-residue (Å²): 128,56,59,94,48,44,65,69,47,49,26,64,73,71,73,42,80,71,51,70,69,44,45,49,38,29,50,49,28,46,67,73,36,84,55,61,58,69,55,20,41,51,40,26,53,49,32,50,68,71,36,80,80,74,74,85,84,71,78,72,85,70,84,74,81,74,79,76,81,77,84,81,85,78,84,89,135

Radius of gyration: 19.98 Å; Cα contacts (8 Å, |Δi|>4): 49; chains: 1; bounding box: 60×46×29 Å